Protein AF-A0A0F3IKZ8-F1 (afdb_monomer_lite)

Sequence (82 aa):
MVIIDFSNTKKEAFLRGFEKGLAAPVMLFGHFQAPNVNTIPQVTVQSIEIGEAIENDWKAIGTDLRNVIEHHGKDYTSKTPS

Secondary structure (DSSP, 8-state):
-----TTS-HHHHHHHHHHHH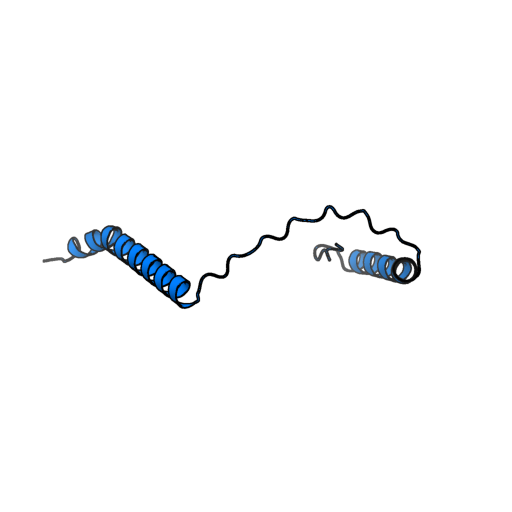HHHHHHHHS---------PPP-------HHHHHHHHHHHHHHHHHHHHHHHHHHHHTT---

Foldseek 3Di:
DDDDDPVDDPVVSVVVVVVCVVCVCCVVVPPDDDPPPDPDPDPPPPPDPPVNVVVVVVVVVVVVVVVCCVVCVVVVVVPDDD

Radius of gyration: 28.58 Å; chains: 1; bounding box: 53×43×69 Å

pLDDT: mean 74.42, std 13.09, range [36.25, 93.94]

Organism: NCBI:txid1632867

Structure (mmCIF, N/CA/C/O backbone):
data_AF-A0A0F3IKZ8-F1
#
_entry.id   AF-A0A0F3IKZ8-F1
#
loop_
_atom_site.group_PDB
_atom_site.id
_atom_site.type_symbol
_atom_site.label_atom_id
_atom_site.label_alt_id
_atom_site.label_comp_id
_atom_site.label_asym_id
_atom_site.label_entity_id
_atom_site.label_seq_id
_atom_site.pdbx_PDB_ins_code
_atom_site.Cartn_x
_atom_site.Cartn_y
_atom_site.Cartn_z
_atom_site.occupancy
_atom_site.B_iso_or_equiv
_atom_site.auth_seq_id
_atom_site.auth_comp_id
_atom_site.auth_asym_id
_atom_site.auth_atom_id
_atom_site.pdbx_PDB_model_num
ATOM 1 N N . MET A 1 1 ? 5.410 -4.054 -12.056 1.00 36.25 1 MET A N 1
ATOM 2 C CA . MET A 1 1 ? 5.725 -4.333 -10.638 1.00 36.25 1 MET A CA 1
ATOM 3 C C . MET A 1 1 ? 6.230 -5.763 -10.544 1.00 36.25 1 MET A C 1
ATOM 5 O O . MET A 1 1 ? 5.493 -6.674 -10.894 1.00 36.25 1 MET A O 1
ATOM 9 N N . VAL A 1 2 ? 7.503 -5.961 -10.194 1.00 51.03 2 VAL A N 1
ATOM 10 C CA . VAL A 1 2 ? 8.106 -7.302 -10.132 1.00 51.03 2 VAL A CA 1
ATOM 11 C C . VAL A 1 2 ? 7.815 -7.884 -8.754 1.00 51.03 2 VAL A C 1
ATOM 13 O O . VAL A 1 2 ? 8.474 -7.541 -7.779 1.00 51.03 2 VAL A O 1
ATOM 16 N N . ILE A 1 3 ? 6.790 -8.727 -8.672 1.00 56.00 3 ILE A N 1
ATOM 17 C CA . ILE A 1 3 ? 6.429 -9.439 -7.446 1.00 56.00 3 ILE A CA 1
ATOM 18 C C . ILE A 1 3 ? 7.442 -10.574 -7.255 1.00 56.00 3 ILE A C 1
ATOM 20 O O . ILE A 1 3 ? 7.656 -11.395 -8.151 1.00 56.00 3 ILE A O 1
ATOM 24 N N . ILE A 1 4 ? 8.125 -10.584 -6.110 1.00 58.94 4 ILE A N 1
ATOM 25 C CA . ILE A 1 4 ? 8.972 -11.705 -5.698 1.00 58.94 4 ILE A CA 1
ATOM 26 C C . ILE A 1 4 ? 8.033 -12.797 -5.188 1.00 58.94 4 ILE A C 1
ATOM 28 O O . ILE A 1 4 ? 7.345 -12.618 -4.190 1.00 58.94 4 ILE A O 1
ATOM 32 N N . ASP A 1 5 ? 7.985 -13.907 -5.915 1.00 58.69 5 ASP A N 1
ATOM 33 C CA . ASP A 1 5 ? 7.172 -15.069 -5.581 1.00 58.69 5 ASP A CA 1
ATOM 34 C C . ASP A 1 5 ? 8.011 -16.084 -4.788 1.00 58.69 5 ASP A C 1
ATOM 36 O O . ASP A 1 5 ? 8.951 -16.690 -5.317 1.00 58.69 5 ASP A O 1
ATOM 40 N N . PHE A 1 6 ? 7.671 -16.233 -3.506 1.00 63.12 6 PHE A N 1
ATOM 41 C CA . PHE A 1 6 ? 8.363 -17.075 -2.525 1.00 63.12 6 PHE A CA 1
ATOM 42 C C . PHE A 1 6 ? 7.945 -18.551 -2.575 1.00 63.12 6 PHE A C 1
ATOM 44 O O . PHE A 1 6 ? 8.474 -19.354 -1.812 1.00 63.12 6 PHE A O 1
ATOM 51 N N . SER A 1 7 ? 7.024 -18.921 -3.468 1.00 69.69 7 SER A N 1
ATOM 52 C CA . SER A 1 7 ? 6.630 -20.321 -3.674 1.00 69.69 7 SER A CA 1
ATOM 53 C C . SER A 1 7 ? 7.619 -21.112 -4.544 1.00 69.69 7 SER A C 1
ATOM 55 O O . SER A 1 7 ? 7.529 -22.334 -4.630 1.00 69.69 7 SER A O 1
ATOM 57 N N . ASN A 1 8 ? 8.595 -20.433 -5.158 1.00 65.44 8 ASN A N 1
ATOM 58 C CA . ASN A 1 8 ? 9.562 -21.049 -6.064 1.00 65.44 8 ASN A CA 1
ATOM 59 C C . ASN A 1 8 ? 10.588 -21.922 -5.330 1.00 65.44 8 ASN A C 1
ATOM 61 O O . ASN A 1 8 ? 11.132 -21.557 -4.284 1.00 65.44 8 ASN A O 1
ATOM 65 N N . THR A 1 9 ? 10.935 -23.054 -5.941 1.00 77.38 9 THR A N 1
ATOM 66 C CA . THR A 1 9 ? 12.033 -23.899 -5.458 1.00 77.38 9 THR A CA 1
ATOM 67 C C . THR A 1 9 ? 13.375 -23.158 -5.549 1.00 77.38 9 THR A C 1
ATOM 69 O O . THR A 1 9 ? 13.548 -22.250 -6.364 1.00 77.38 9 THR A O 1
ATOM 72 N N . LYS A 1 10 ? 14.383 -23.559 -4.755 1.00 79.88 10 LYS A N 1
ATOM 73 C CA . LYS A 1 10 ? 15.718 -22.911 -4.754 1.00 79.88 10 LYS A CA 1
ATOM 74 C C . LYS A 1 10 ? 16.333 -22.793 -6.160 1.00 79.88 10 LYS A C 1
ATOM 76 O O . LYS A 1 10 ? 16.984 -21.798 -6.465 1.00 79.88 10 LYS A O 1
ATOM 81 N N . LYS A 1 11 ? 16.102 -23.792 -7.020 1.00 78.88 11 LYS A N 1
ATOM 82 C CA . LYS A 1 11 ? 16.572 -23.817 -8.413 1.00 78.88 11 LYS A CA 1
ATOM 83 C C . LYS A 1 11 ? 15.857 -22.775 -9.276 1.00 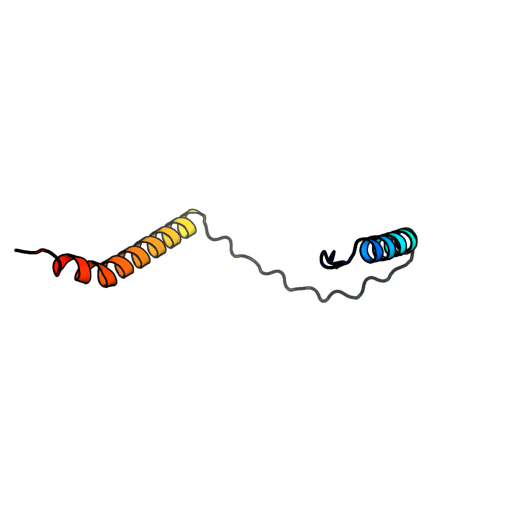78.88 11 LYS A C 1
ATOM 85 O O . LYS A 1 11 ? 16.505 -22.062 -10.034 1.00 78.88 11 LYS A O 1
ATOM 90 N N . GLU A 1 12 ? 14.541 -22.666 -9.151 1.00 78.81 12 GLU A N 1
ATOM 91 C CA . GLU A 1 12 ? 13.747 -21.683 -9.897 1.00 78.81 12 GLU A CA 1
ATOM 92 C C . GLU A 1 12 ? 14.028 -20.257 -9.430 1.00 78.81 12 GLU A C 1
ATOM 94 O O . GLU A 1 12 ? 14.145 -19.356 -10.257 1.00 78.81 12 GLU A O 1
ATOM 99 N N . ALA A 1 13 ? 14.210 -20.051 -8.124 1.00 79.12 13 ALA A N 1
ATOM 100 C CA . ALA A 1 13 ? 14.620 -18.763 -7.575 1.00 79.12 13 ALA A CA 1
ATOM 101 C C . ALA A 1 13 ? 15.984 -18.321 -8.132 1.00 79.12 13 ALA A C 1
ATOM 103 O O . ALA A 1 13 ? 16.142 -17.159 -8.509 1.00 79.12 13 ALA A O 1
ATOM 104 N N . PHE A 1 14 ? 16.942 -19.251 -8.250 1.00 85.62 14 PHE A N 1
ATOM 105 C CA . PHE A 1 14 ? 18.241 -18.986 -8.868 1.00 85.62 14 PHE A CA 1
ATOM 106 C C . PHE A 1 14 ? 18.112 -18.633 -10.353 1.00 85.62 14 PHE A C 1
ATOM 108 O O . PHE A 1 14 ? 18.630 -17.601 -10.766 1.00 85.62 14 PHE A O 1
ATOM 115 N N . LEU A 1 15 ? 17.391 -19.438 -11.142 1.00 85.00 15 LEU A N 1
ATOM 116 C CA . LEU A 1 15 ? 17.210 -19.187 -12.577 1.00 85.00 15 LEU A CA 1
ATOM 117 C C . LEU A 1 15 ? 16.536 -17.834 -12.829 1.00 85.00 15 LEU A C 1
ATOM 119 O O . LEU A 1 15 ? 17.060 -17.016 -13.580 1.00 85.00 15 LEU A O 1
ATOM 123 N N . ARG A 1 16 ? 15.446 -17.540 -12.112 1.00 80.94 16 ARG A N 1
ATOM 124 C CA . ARG A 1 16 ? 14.746 -16.252 -12.220 1.00 80.94 16 ARG A CA 1
ATOM 125 C C . ARG A 1 16 ? 15.613 -15.084 -11.750 1.00 80.94 16 ARG A C 1
ATOM 127 O O . ARG A 1 16 ? 15.521 -13.995 -12.306 1.00 80.94 16 ARG A O 1
ATOM 134 N N . GLY A 1 17 ? 16.426 -15.272 -10.711 1.00 82.81 17 GLY A N 1
ATOM 135 C CA . GLY A 1 17 ? 17.372 -14.260 -10.236 1.00 82.81 17 GLY A CA 1
ATOM 136 C C . GLY A 1 17 ? 18.479 -13.980 -11.253 1.00 82.81 17 GLY A C 1
ATOM 137 O O . GLY A 1 17 ? 18.796 -12.823 -11.515 1.00 82.81 17 GLY A O 1
ATOM 138 N N . PHE A 1 18 ? 19.012 -15.032 -11.871 1.00 87.00 18 PHE A N 1
ATOM 139 C CA . PHE A 1 18 ? 20.039 -14.950 -12.901 1.00 87.00 18 PHE A CA 1
ATOM 140 C C . PHE A 1 18 ? 19.527 -14.249 -14.165 1.00 87.00 18 PHE A C 1
ATOM 142 O O . PHE A 1 18 ? 20.151 -13.300 -14.635 1.00 87.00 18 PHE A O 1
ATOM 149 N N . GLU A 1 19 ? 18.348 -14.631 -14.659 1.00 84.31 19 GLU A N 1
ATOM 150 C CA . GLU A 1 19 ? 17.685 -13.975 -15.795 1.00 84.31 19 GLU A CA 1
ATOM 151 C C . GLU A 1 19 ? 17.439 -12.484 -15.532 1.00 84.31 19 GLU A C 1
ATOM 153 O O . GLU A 1 19 ? 17.726 -11.641 -16.382 1.00 84.31 19 GLU A O 1
ATOM 158 N N . LYS A 1 20 ? 16.977 -12.134 -14.325 1.00 82.88 20 LYS A N 1
ATOM 159 C CA . LYS A 1 20 ? 16.812 -10.733 -13.909 1.00 82.88 20 LYS A CA 1
ATOM 160 C C . LYS A 1 20 ? 18.144 -9.985 -13.871 1.00 82.88 20 LYS A C 1
ATOM 162 O O . LYS A 1 20 ? 18.194 -8.834 -14.291 1.00 82.88 20 LYS A O 1
ATOM 167 N N . GLY A 1 21 ? 19.211 -10.631 -13.400 1.00 83.69 21 GLY A N 1
ATOM 168 C CA . GLY A 1 21 ? 20.560 -10.066 -13.390 1.00 83.69 21 GLY A CA 1
ATOM 169 C C . GLY A 1 21 ? 21.070 -9.747 -14.797 1.00 83.69 21 GLY A C 1
ATOM 170 O O . GLY A 1 21 ? 21.612 -8.668 -15.017 1.00 83.69 21 GLY A O 1
ATOM 171 N N . LEU A 1 22 ? 20.825 -10.636 -15.764 1.00 87.06 22 LEU A N 1
ATOM 172 C CA . LEU A 1 22 ? 21.182 -10.411 -17.169 1.00 87.06 22 LEU A CA 1
ATOM 173 C C . LEU A 1 22 ? 20.327 -9.324 -17.836 1.00 87.06 22 LEU A C 1
ATOM 175 O O . LEU A 1 22 ? 20.829 -8.573 -18.669 1.00 87.06 22 LEU A O 1
ATOM 179 N N . ALA A 1 23 ? 19.049 -9.214 -17.467 1.00 79.62 23 ALA A N 1
ATOM 180 C CA . ALA A 1 23 ? 18.140 -8.211 -18.018 1.00 79.62 23 ALA A CA 1
ATOM 181 C C . ALA A 1 23 ? 18.312 -6.808 -17.398 1.00 79.62 23 ALA A C 1
ATOM 183 O O . ALA A 1 23 ? 17.877 -5.820 -17.992 1.00 79.62 23 ALA A O 1
ATOM 184 N N . ALA A 1 24 ? 18.940 -6.691 -16.222 1.00 79.19 24 ALA A N 1
ATOM 185 C CA . ALA A 1 24 ? 19.056 -5.429 -15.489 1.00 79.19 24 ALA A CA 1
ATOM 186 C C . ALA A 1 24 ? 19.809 -4.316 -16.252 1.00 79.19 24 ALA A C 1
ATOM 188 O O . ALA A 1 24 ? 19.295 -3.197 -16.288 1.00 79.19 24 ALA A O 1
ATOM 189 N N . PRO A 1 25 ? 20.955 -4.566 -16.919 1.00 76.50 25 PRO A N 1
ATOM 190 C CA . PRO A 1 25 ? 21.633 -3.535 -17.708 1.00 76.50 25 PRO A CA 1
ATOM 191 C C . PRO A 1 25 ? 20.781 -3.049 -18.880 1.00 76.50 25 PRO A C 1
ATOM 193 O O . PRO A 1 25 ? 20.760 -1.858 -19.173 1.00 76.50 25 PRO A O 1
ATOM 196 N N . VAL A 1 26 ? 20.034 -3.955 -19.516 1.00 79.56 26 VAL A N 1
ATOM 197 C CA . VAL A 1 26 ? 19.108 -3.588 -20.589 1.00 79.56 26 VAL A CA 1
ATOM 198 C C . VAL A 1 26 ? 18.035 -2.664 -20.023 1.00 79.56 26 VAL A C 1
ATOM 200 O O . VAL A 1 26 ? 17.858 -1.583 -20.557 1.00 79.56 26 VAL A O 1
ATOM 203 N N . MET A 1 27 ? 17.404 -2.999 -18.896 1.00 71.88 27 MET A N 1
ATOM 204 C CA . MET A 1 27 ? 16.390 -2.144 -18.256 1.00 71.88 27 MET A CA 1
ATOM 205 C C . MET A 1 27 ? 16.916 -0.766 -17.813 1.00 71.88 27 MET A C 1
ATOM 207 O O . MET A 1 27 ? 16.159 0.199 -17.837 1.00 71.88 27 MET A O 1
ATOM 211 N N . LEU A 1 28 ? 18.185 -0.664 -17.400 1.00 71.88 28 LEU A N 1
ATOM 212 C CA . LEU A 1 28 ? 18.791 0.591 -16.931 1.00 71.88 28 LEU A CA 1
ATOM 213 C C . LEU A 1 28 ? 19.290 1.495 -18.065 1.00 71.88 28 LEU A C 1
ATOM 215 O O . LEU A 1 28 ? 19.213 2.715 -17.946 1.00 71.88 28 LEU A O 1
ATOM 219 N N . PHE A 1 29 ? 19.827 0.910 -19.137 1.00 78.81 29 PHE A N 1
ATOM 220 C CA . PHE A 1 29 ? 20.506 1.650 -20.209 1.00 78.81 29 PHE A CA 1
ATOM 221 C C . PHE A 1 29 ? 19.789 1.575 -21.561 1.00 78.81 29 PHE A C 1
ATOM 223 O O . PHE A 1 29 ? 20.158 2.267 -22.510 1.00 78.81 29 PHE A O 1
ATOM 230 N N . GLY A 1 30 ? 18.762 0.738 -21.673 1.00 70.25 30 GLY A N 1
ATOM 231 C CA . GLY A 1 30 ? 17.902 0.655 -22.841 1.00 70.25 30 GLY A CA 1
ATOM 232 C C . GLY A 1 30 ? 16.938 1.835 -22.912 1.00 70.25 30 GLY A C 1
ATOM 233 O O . GLY A 1 30 ? 16.456 2.340 -21.899 1.00 70.25 30 GLY A O 1
ATOM 234 N N . HIS A 1 31 ? 16.620 2.268 -24.130 1.00 68.19 31 HIS A N 1
ATOM 235 C CA . HIS A 1 31 ? 15.554 3.239 -24.361 1.00 68.19 31 HIS A CA 1
ATOM 236 C C . HIS A 1 31 ? 14.197 2.541 -24.231 1.00 68.19 31 HIS A C 1
ATOM 238 O O . HIS A 1 31 ? 13.642 2.039 -25.206 1.00 68.19 31 HIS A O 1
ATOM 244 N N . PHE A 1 32 ? 13.670 2.498 -23.010 1.00 66.75 32 PHE A N 1
ATOM 245 C CA . PHE A 1 32 ? 12.319 2.021 -22.745 1.00 66.75 32 PHE A CA 1
ATOM 246 C C . PHE A 1 32 ? 11.356 3.201 -22.721 1.00 66.75 32 PHE A C 1
ATOM 248 O O . PHE A 1 32 ? 11.444 4.079 -21.865 1.00 66.75 32 PHE A O 1
ATOM 255 N N . GLN A 1 33 ? 10.399 3.207 -23.647 1.00 64.81 33 GLN A N 1
ATOM 256 C CA . GLN A 1 33 ? 9.202 4.017 -23.470 1.00 64.81 33 GLN A CA 1
ATOM 257 C C . GLN A 1 33 ? 8.383 3.355 -22.366 1.00 64.81 33 GLN A C 1
ATOM 259 O O . GLN A 1 33 ? 7.861 2.253 -22.545 1.00 64.81 33 GLN A O 1
ATOM 264 N N . ALA A 1 34 ? 8.322 4.000 -21.200 1.00 66.56 34 ALA A N 1
ATOM 265 C CA . ALA A 1 34 ? 7.410 3.569 -20.157 1.00 66.56 34 ALA A CA 1
ATOM 266 C C . ALA A 1 34 ? 5.987 3.540 -20.747 1.00 66.56 34 ALA A C 1
ATOM 268 O O . ALA A 1 34 ? 5.611 4.482 -21.455 1.00 66.56 34 ALA A O 1
ATOM 269 N N . PRO A 1 35 ? 5.202 2.475 -20.504 1.00 69.62 35 PRO A N 1
ATOM 270 C CA . PRO A 1 35 ? 3.816 2.446 -20.943 1.00 69.62 35 PRO A CA 1
ATOM 271 C C . PRO A 1 35 ? 3.103 3.674 -20.383 1.00 69.62 35 PRO A C 1
ATOM 273 O O . PRO A 1 35 ? 3.351 4.064 -19.242 1.00 69.62 35 PRO A O 1
ATOM 276 N N . ASN A 1 36 ? 2.248 4.292 -21.198 1.00 68.25 36 ASN A N 1
ATOM 277 C CA . ASN A 1 36 ? 1.497 5.478 -20.810 1.00 68.25 36 ASN A CA 1
ATOM 278 C C . ASN A 1 36 ? 0.605 5.114 -19.613 1.00 68.25 36 ASN A C 1
ATOM 280 O O . ASN A 1 36 ? -0.404 4.422 -1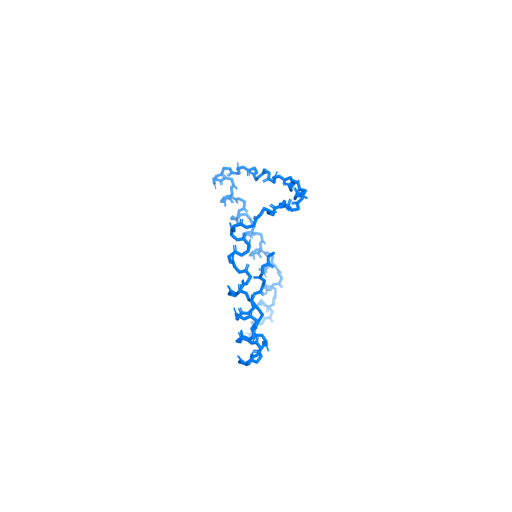9.757 1.00 68.25 36 ASN A O 1
ATOM 284 N N . VAL A 1 37 ? 1.057 5.470 -18.409 1.00 70.94 37 VAL A N 1
ATOM 285 C CA . VAL A 1 37 ? 0.346 5.152 -17.177 1.00 70.94 37 VAL A CA 1
ATOM 286 C C . VAL A 1 37 ? -0.821 6.121 -17.112 1.00 70.94 37 VAL A C 1
ATOM 288 O O . VAL A 1 37 ? -0.611 7.323 -16.960 1.00 70.94 37 VAL A O 1
ATOM 291 N N . ASN A 1 38 ? -2.044 5.600 -17.242 1.00 71.94 38 ASN A N 1
ATOM 292 C CA . ASN A 1 38 ? -3.250 6.385 -17.003 1.00 71.94 38 ASN A CA 1
ATOM 293 C C . ASN A 1 38 ? -3.090 7.110 -15.667 1.00 71.94 38 ASN A C 1
ATOM 295 O O . ASN A 1 38 ? -2.860 6.475 -14.635 1.00 71.94 38 ASN A O 1
ATOM 299 N N . THR A 1 39 ? -3.158 8.438 -15.703 1.00 68.94 39 THR A N 1
ATOM 300 C CA . THR A 1 39 ? -3.020 9.273 -14.516 1.00 68.94 39 THR A CA 1
ATOM 301 C C . THR A 1 39 ? -4.135 8.892 -13.552 1.00 68.94 39 THR A C 1
ATOM 303 O O . THR A 1 39 ? -5.309 9.147 -13.817 1.00 68.94 39 THR A O 1
ATOM 306 N N . ILE A 1 40 ? -3.784 8.212 -12.461 1.00 73.25 40 ILE A N 1
ATOM 307 C CA . ILE A 1 40 ? -4.748 7.882 -11.415 1.00 73.25 40 ILE A CA 1
ATOM 308 C C . ILE A 1 40 ? -5.150 9.219 -10.783 1.00 73.25 40 ILE A C 1
ATOM 310 O O . I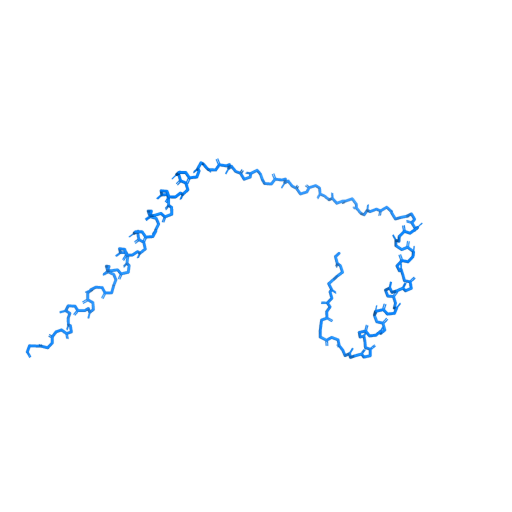LE A 1 40 ? -4.254 9.962 -10.366 1.00 73.25 40 ILE A O 1
ATOM 314 N N . PRO A 1 41 ? -6.449 9.565 -10.732 1.00 72.38 41 PRO A N 1
ATOM 315 C CA . PRO A 1 41 ? -6.882 10.793 -10.088 1.00 72.38 41 PRO A CA 1
ATOM 316 C C . PRO A 1 41 ? -6.404 10.769 -8.639 1.00 72.38 41 PRO A C 1
ATOM 318 O O . PRO A 1 41 ? -6.681 9.826 -7.894 1.00 72.38 41 PRO A O 1
ATOM 321 N N . GLN A 1 42 ? -5.636 11.787 -8.257 1.00 68.44 42 GLN A N 1
ATOM 322 C CA . GLN A 1 42 ? -5.216 11.936 -6.875 1.00 68.44 42 GLN A CA 1
ATOM 323 C C . GLN A 1 42 ? -6.465 12.164 -6.029 1.00 68.44 42 GLN A C 1
ATOM 325 O O . GLN A 1 42 ? -7.222 13.106 -6.257 1.00 68.44 42 GLN A O 1
ATOM 330 N N . VAL A 1 43 ? -6.696 11.272 -5.070 1.00 75.56 43 VAL A N 1
ATOM 331 C CA . VAL A 1 43 ? -7.743 11.466 -4.074 1.00 75.56 43 VAL A CA 1
ATOM 332 C C . VAL A 1 43 ? -7.252 12.556 -3.135 1.00 75.56 43 VAL A C 1
ATOM 334 O O . VAL A 1 43 ? -6.319 12.343 -2.360 1.00 75.56 43 VAL A O 1
ATOM 337 N N . THR A 1 44 ? -7.860 13.735 -3.219 1.00 64.94 44 THR A N 1
ATOM 338 C CA . THR A 1 44 ? -7.657 14.789 -2.229 1.00 64.94 44 THR A CA 1
ATOM 339 C C . THR A 1 44 ? -8.286 14.316 -0.926 1.00 64.94 44 THR A C 1
ATOM 341 O O . THR A 1 44 ? -9.507 14.344 -0.768 1.00 64.94 44 THR A O 1
ATOM 344 N N . VAL A 1 45 ? -7.461 13.837 0.001 1.00 66.94 45 VAL A N 1
ATOM 345 C CA . VAL A 1 45 ? -7.904 13.602 1.375 1.00 66.94 45 VAL A CA 1
ATOM 346 C C . VAL A 1 45 ? -8.180 14.979 1.964 1.00 66.94 45 VAL A C 1
ATOM 348 O O . VAL A 1 45 ? -7.259 15.777 2.128 1.00 66.94 45 VAL A O 1
ATOM 351 N N . GLN A 1 46 ? -9.454 15.293 2.203 1.00 67.75 46 GLN A N 1
ATOM 352 C CA . GLN A 1 46 ? -9.817 16.510 2.921 1.00 67.75 46 GLN A CA 1
ATOM 353 C C . GLN A 1 46 ? -9.152 16.436 4.296 1.00 67.75 46 GLN A C 1
ATOM 355 O O . GLN A 1 46 ? -9.331 15.451 5.015 1.00 67.75 46 GLN A O 1
ATOM 360 N N . SER A 1 47 ? -8.330 17.430 4.634 1.00 66.25 47 SER A N 1
ATOM 361 C CA . SER A 1 47 ? -7.734 17.506 5.962 1.00 66.25 47 SER A CA 1
ATOM 362 C C . SER A 1 47 ? -8.847 17.829 6.950 1.00 66.25 47 SER A C 1
ATOM 364 O O . SER A 1 47 ? -9.263 18.980 7.063 1.00 66.25 47 SER A O 1
ATOM 366 N N . ILE A 1 48 ? -9.357 16.808 7.626 1.00 69.44 48 ILE A N 1
ATOM 367 C CA . ILE A 1 48 ? -10.198 16.998 8.803 1.00 69.44 48 ILE A CA 1
ATOM 368 C C . ILE A 1 48 ? -9.288 17.605 9.875 1.00 69.44 48 ILE A C 1
ATOM 370 O O . ILE A 1 48 ? -8.164 17.130 10.074 1.00 69.44 48 ILE A O 1
ATOM 374 N N . GLU A 1 49 ? -9.723 18.683 10.525 1.00 79.94 49 GLU A N 1
ATOM 375 C CA . GLU A 1 49 ? -8.961 19.243 11.637 1.00 79.94 49 GLU A CA 1
ATOM 376 C C . GLU A 1 49 ? -8.844 18.190 12.746 1.00 79.94 49 GLU A C 1
ATOM 378 O O . GLU A 1 49 ? -9.804 17.492 13.064 1.00 79.94 49 GLU A O 1
ATOM 383 N N . ILE A 1 50 ? -7.658 18.062 13.349 1.00 77.44 50 ILE A N 1
ATOM 384 C CA . ILE A 1 50 ? -7.354 17.003 14.329 1.00 77.44 50 ILE A CA 1
ATOM 385 C C . ILE A 1 50 ? -8.401 16.953 15.458 1.00 77.44 50 ILE A C 1
ATOM 387 O O . ILE A 1 50 ? -8.747 15.871 15.925 1.00 77.44 50 ILE A O 1
ATOM 391 N N . GLY A 1 51 ? -8.937 18.109 15.867 1.00 79.81 51 GLY A N 1
ATOM 392 C CA . GLY A 1 51 ? -9.993 18.190 16.878 1.00 79.81 51 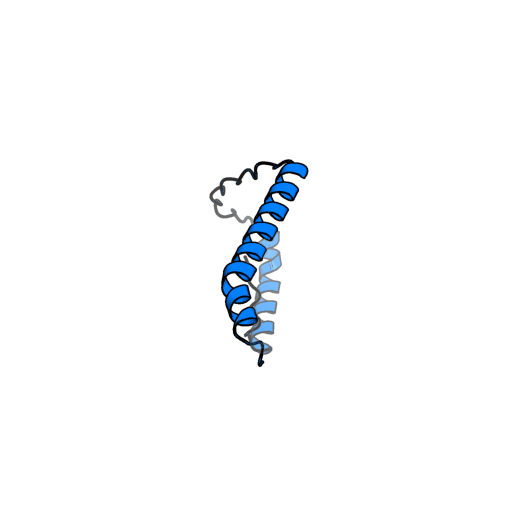GLY A CA 1
ATOM 393 C C . GLY A 1 51 ? -11.295 17.500 16.460 1.00 79.81 51 GLY A C 1
ATOM 394 O O . GLY A 1 51 ? -11.849 16.734 17.243 1.00 79.81 51 GLY A O 1
ATOM 395 N N . GLU A 1 52 ? -11.741 17.708 15.220 1.00 83.94 52 GLU A N 1
ATOM 396 C CA . GLU A 1 52 ? -12.958 17.093 14.676 1.00 83.94 52 GLU A CA 1
ATOM 397 C C . GLU A 1 52 ? -12.781 15.578 14.484 1.00 83.94 52 GLU A C 1
ATOM 399 O O . GLU A 1 52 ? -13.692 14.798 14.765 1.00 83.94 52 GLU A O 1
ATOM 404 N N . ALA A 1 53 ? -11.589 15.137 14.070 1.00 81.56 53 ALA A N 1
ATOM 405 C CA . ALA A 1 53 ? -11.272 13.713 13.970 1.00 81.56 53 ALA A CA 1
ATOM 406 C C . ALA A 1 53 ? -11.358 13.017 15.341 1.00 81.56 53 ALA A C 1
ATOM 408 O O . ALA A 1 53 ? -12.021 11.991 15.474 1.00 81.56 53 ALA A O 1
ATOM 409 N N . ILE A 1 54 ? -10.761 13.618 16.376 1.00 86.06 54 ILE A N 1
ATOM 410 C CA . ILE A 1 54 ? -10.786 13.082 17.744 1.00 86.06 54 ILE A CA 1
ATOM 411 C C . ILE A 1 54 ? -12.218 13.035 18.296 1.00 86.06 54 ILE A C 1
ATOM 413 O O . ILE A 1 54 ? -12.602 12.044 18.918 1.00 86.06 54 ILE A O 1
ATOM 417 N N . GLU A 1 55 ? -13.019 14.081 18.082 1.00 90.50 55 GLU A N 1
ATOM 418 C CA . GLU A 1 55 ? -14.420 14.106 18.519 1.00 90.50 55 GLU A CA 1
ATOM 419 C C . GLU A 1 55 ? -15.233 12.972 17.878 1.00 90.50 55 GLU A C 1
ATOM 421 O O . GLU A 1 55 ? -15.953 12.243 18.571 1.00 90.50 55 GLU A O 1
ATOM 426 N N . ASN A 1 56 ? -15.084 12.790 16.564 1.00 89.94 56 ASN A N 1
ATOM 427 C CA . ASN A 1 56 ? -15.772 11.741 15.821 1.00 89.94 56 ASN A CA 1
ATOM 428 C C . ASN A 1 56 ? -15.364 10.337 16.289 1.00 89.94 56 ASN A C 1
ATOM 430 O O . ASN A 1 56 ? -16.238 9.487 16.484 1.00 89.94 56 ASN A O 1
ATOM 434 N N . ASP A 1 57 ? -14.073 10.115 16.544 1.00 90.81 57 ASP A N 1
ATOM 435 C CA . ASP A 1 57 ? -13.563 8.841 17.057 1.00 90.81 57 ASP A CA 1
ATOM 436 C C . ASP A 1 57 ? -14.159 8.514 18.434 1.00 90.81 57 ASP A C 1
ATOM 438 O O . ASP A 1 57 ? -14.678 7.415 18.650 1.00 90.81 57 ASP A O 1
ATOM 442 N N . TRP A 1 58 ? -14.179 9.475 19.364 1.00 93.69 58 TRP A N 1
ATOM 443 C CA . TRP A 1 58 ? -14.776 9.265 20.688 1.00 93.69 58 TRP A CA 1
ATOM 444 C C . TRP A 1 58 ? -16.277 8.989 20.624 1.00 93.69 58 TRP A C 1
ATOM 446 O O . TRP A 1 58 ? -16.790 8.152 21.374 1.00 93.69 58 TRP A O 1
ATOM 456 N N . LYS A 1 59 ? -16.991 9.653 19.712 1.00 93.31 59 LYS A N 1
ATOM 457 C CA . LYS A 1 59 ? -18.421 9.423 19.492 1.00 93.31 59 LYS A CA 1
ATOM 458 C C . LYS A 1 59 ? -18.696 8.021 18.945 1.00 93.31 59 LYS A C 1
ATOM 460 O O . LYS A 1 59 ? -19.657 7.380 19.382 1.00 93.31 59 LYS A O 1
ATOM 465 N N . ALA A 1 60 ? -17.858 7.535 18.029 1.00 93.69 60 ALA A N 1
ATOM 466 C CA . ALA A 1 60 ? -17.946 6.176 17.502 1.00 93.69 60 ALA A CA 1
ATOM 467 C C . ALA A 1 60 ? -17.710 5.141 18.612 1.00 93.69 60 ALA A C 1
ATOM 469 O O . ALA A 1 60 ? -18.569 4.291 18.846 1.00 93.69 60 ALA A O 1
ATOM 470 N N . ILE A 1 61 ? -16.626 5.294 19.382 1.00 91.75 61 ILE A N 1
ATOM 471 C CA . ILE A 1 61 ? -16.297 4.416 20.517 1.00 91.75 61 ILE A CA 1
ATOM 472 C C . ILE A 1 61 ? -17.444 4.369 21.536 1.00 91.75 61 ILE A C 1
ATOM 474 O O . ILE A 1 61 ? -17.853 3.293 21.971 1.00 91.75 61 ILE A O 1
ATOM 478 N N . GLY A 1 62 ? -17.994 5.527 21.915 1.00 91.81 62 GLY A N 1
ATOM 479 C CA . GLY A 1 62 ? -19.106 5.596 22.866 1.00 91.81 62 GLY A CA 1
ATOM 480 C C . GLY A 1 62 ? -20.382 4.928 22.346 1.00 91.81 62 GLY A C 1
ATOM 481 O O . GLY A 1 62 ? -21.099 4.275 23.106 1.00 91.81 62 GLY A O 1
ATOM 482 N N . THR A 1 63 ? -20.650 5.052 21.045 1.00 93.94 63 THR A N 1
ATOM 483 C CA . THR A 1 63 ? -21.796 4.403 20.396 1.00 93.94 63 THR A CA 1
ATOM 484 C C . THR A 1 63 ? -21.644 2.886 20.403 1.00 93.94 63 THR A C 1
ATOM 486 O O . THR A 1 63 ? -22.578 2.190 20.799 1.00 93.94 63 THR A O 1
ATOM 489 N N . ASP A 1 64 ? -20.466 2.379 20.046 1.00 91.69 64 ASP A N 1
ATOM 490 C CA . ASP A 1 64 ? -20.174 0.945 20.052 1.00 91.69 64 ASP A CA 1
ATOM 491 C C . ASP A 1 64 ? -20.261 0.360 21.461 1.00 91.69 64 ASP A C 1
ATOM 493 O O . ASP A 1 64 ? -20.909 -0.667 21.670 1.00 91.69 64 ASP A O 1
ATOM 497 N N . LEU A 1 65 ? -19.697 1.051 22.454 1.00 90.69 65 LEU A N 1
ATOM 498 C CA . LEU A 1 65 ? -19.779 0.626 23.848 1.00 90.69 65 LEU A CA 1
ATOM 499 C C . LEU A 1 65 ? -21.231 0.555 24.332 1.00 90.69 65 LEU A C 1
ATOM 501 O O . LEU A 1 65 ? -21.630 -0.429 24.957 1.00 90.69 65 LEU A O 1
ATOM 505 N N . ARG A 1 66 ? -22.041 1.573 24.020 1.00 90.56 66 ARG A N 1
ATOM 506 C CA . ARG A 1 66 ? -23.467 1.576 24.362 1.00 90.56 66 ARG A CA 1
ATOM 507 C C . ARG A 1 66 ? -24.196 0.409 23.703 1.00 90.56 66 ARG A C 1
ATOM 509 O O . ARG A 1 66 ? -24.955 -0.275 24.383 1.00 90.56 66 ARG A O 1
ATOM 516 N N . ASN A 1 67 ? -23.930 0.147 22.425 1.00 90.12 67 ASN A N 1
ATOM 517 C CA . ASN A 1 67 ? -24.536 -0.971 21.709 1.00 90.12 67 ASN A CA 1
ATOM 518 C C . ASN A 1 67 ? -24.190 -2.304 22.387 1.00 90.12 67 ASN A C 1
ATOM 520 O O . ASN A 1 67 ? -25.085 -3.111 22.630 1.00 90.12 67 ASN A O 1
ATOM 524 N N . VAL A 1 68 ? -22.925 -2.521 22.756 1.00 88.75 68 VAL A N 1
ATOM 525 C CA . VAL A 1 68 ? -22.487 -3.727 23.479 1.00 88.75 68 VAL A CA 1
ATOM 526 C C . VAL A 1 68 ? -23.208 -3.865 24.822 1.00 88.75 68 VAL A C 1
ATOM 528 O O . VAL A 1 68 ? -23.694 -4.950 25.142 1.00 88.75 68 VAL A O 1
ATOM 531 N N . ILE A 1 69 ? -23.334 -2.782 25.595 1.00 86.38 69 ILE A N 1
ATOM 532 C CA . ILE A 1 69 ? -24.050 -2.785 26.881 1.00 86.38 69 ILE A CA 1
ATOM 533 C C . ILE A 1 69 ? -25.539 -3.089 26.686 1.00 86.38 69 ILE A C 1
ATOM 535 O O . ILE A 1 69 ? -26.105 -3.876 27.437 1.00 86.38 69 ILE A O 1
ATOM 539 N N . GLU A 1 70 ? -26.194 -2.502 25.687 1.00 85.94 70 GLU A N 1
ATOM 540 C CA . GLU A 1 70 ? -27.616 -2.747 25.423 1.00 85.94 70 GLU A CA 1
ATOM 541 C C . GLU A 1 70 ? -27.883 -4.197 24.981 1.00 85.94 70 GLU A C 1
ATOM 543 O O . GLU A 1 70 ? -28.907 -4.775 25.362 1.00 85.94 70 GLU A O 1
ATOM 548 N N . HIS A 1 71 ? -26.957 -4.794 24.223 1.00 80.75 71 HIS A N 1
ATOM 549 C CA . HIS A 1 71 ? -27.078 -6.167 23.731 1.00 80.75 71 HIS A CA 1
ATOM 550 C C . HIS A 1 71 ? -26.710 -7.216 24.789 1.00 80.75 71 HIS A C 1
ATOM 552 O O . HIS A 1 71 ? -27.424 -8.204 24.919 1.00 80.75 71 HIS A O 1
ATOM 558 N N . HIS A 1 72 ? -25.648 -7.004 25.574 1.00 77.44 72 HIS A N 1
ATOM 559 C CA . HIS A 1 72 ? -25.131 -8.002 26.526 1.00 77.44 72 HIS A CA 1
ATOM 560 C C . HIS A 1 72 ? -25.424 -7.690 27.999 1.00 77.44 72 HIS A C 1
ATOM 562 O O . HIS A 1 72 ? -25.356 -8.574 28.851 1.00 77.44 72 HIS A O 1
ATOM 568 N N . GLY A 1 73 ? -25.783 -6.451 28.337 1.00 61.56 73 GLY A N 1
ATOM 569 C CA . GLY A 1 73 ? -26.123 -6.055 29.707 1.00 61.56 73 GLY A CA 1
ATOM 570 C C . GLY A 1 73 ? -27.402 -6.720 30.226 1.00 61.56 73 GLY A C 1
ATOM 571 O O . GLY A 1 73 ? -27.544 -6.917 31.431 1.00 61.56 73 GLY A O 1
ATOM 572 N N . LYS A 1 74 ? -28.305 -7.138 29.327 1.00 59.56 74 LYS A N 1
ATOM 573 C CA . LYS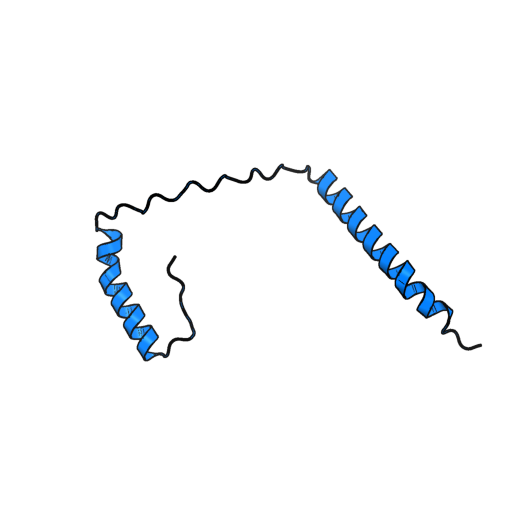 A 1 74 ? -29.512 -7.908 29.677 1.00 59.56 74 LYS A CA 1
ATOM 574 C C . LYS A 1 74 ? -29.208 -9.351 30.094 1.00 59.56 74 LYS A C 1
ATOM 576 O O . LYS A 1 74 ? -29.952 -9.903 30.897 1.00 59.56 74 LYS A O 1
ATOM 581 N N . ASP A 1 75 ? -28.105 -9.930 29.619 1.00 57.50 75 ASP A N 1
ATOM 582 C CA . ASP A 1 75 ? -27.708 -11.306 29.955 1.00 57.50 75 ASP A CA 1
ATOM 583 C C . ASP A 1 75 ? -27.078 -11.421 31.353 1.00 57.50 75 ASP A C 1
ATOM 585 O O . ASP A 1 75 ? -27.001 -12.515 31.921 1.00 57.50 75 ASP A O 1
ATOM 589 N N . TYR A 1 76 ? -26.605 -10.301 31.912 1.00 53.53 76 TYR A N 1
ATOM 590 C CA . TYR A 1 76 ? -25.953 -10.263 33.222 1.00 53.53 76 TYR A CA 1
ATOM 591 C C . TYR A 1 76 ? -26.949 -10.126 34.381 1.00 53.53 76 TYR A C 1
ATOM 593 O O . TYR A 1 76 ? -26.724 -10.697 35.445 1.00 53.53 76 TYR A O 1
ATOM 601 N N . THR A 1 77 ? -28.074 -9.430 34.188 1.00 55.47 77 THR A N 1
ATOM 602 C CA . THR A 1 77 ? -29.089 -9.245 35.245 1.00 55.47 77 THR A CA 1
ATOM 603 C C . THR A 1 77 ? -29.998 -10.461 35.433 1.00 55.47 77 THR A C 1
ATOM 605 O O . THR A 1 77 ? -30.574 -10.633 36.504 1.00 55.47 77 THR A O 1
ATOM 608 N N . SER A 1 78 ? -30.092 -11.355 34.443 1.00 53.72 78 SER A N 1
ATOM 609 C CA . SER A 1 78 ? -30.862 -12.603 34.539 1.00 53.72 78 SER A CA 1
ATOM 610 C C . SER A 1 78 ? -30.088 -13.777 35.159 1.00 53.72 78 SER A C 1
ATOM 612 O O . SER A 1 78 ? -30.646 -14.863 35.293 1.00 53.72 78 SER A O 1
ATOM 614 N N . LYS A 1 79 ? -28.803 -13.598 35.500 1.00 52.22 79 LYS A N 1
ATOM 615 C CA . LYS A 1 79 ? -27.915 -14.659 36.016 1.00 52.22 79 LYS A CA 1
ATOM 616 C C . LYS A 1 79 ? -27.529 -14.514 37.488 1.00 52.22 79 LYS A C 1
ATOM 618 O O . LYS A 1 79 ? -26.686 -15.275 37.949 1.00 52.22 79 LYS A O 1
ATOM 623 N N . THR A 1 80 ? -28.133 -13.595 38.237 1.00 50.50 80 THR A N 1
ATOM 624 C CA . THR A 1 80 ? -28.020 -13.580 39.704 1.00 50.50 80 THR A CA 1
ATOM 625 C C . THR A 1 80 ? -28.847 -14.733 40.286 1.00 50.50 80 THR A C 1
ATOM 627 O O . THR A 1 80 ? -30.075 -14.668 40.213 1.00 50.50 80 THR A O 1
ATOM 630 N N . PRO A 1 81 ? -28.232 -15.793 40.849 1.00 50.81 81 PRO A N 1
ATOM 631 C CA . PRO A 1 81 ? -28.971 -16.772 41.634 1.00 50.81 81 PRO A CA 1
ATOM 632 C C . PRO A 1 81 ? -29.380 -16.091 42.945 1.00 50.81 81 PRO A C 1
ATOM 634 O O . PRO A 1 81 ? -28.559 -15.409 43.563 1.00 50.81 81 PRO A O 1
ATOM 637 N N . SER A 1 82 ? -30.653 -16.230 43.320 1.00 45.50 82 SER A N 1
ATOM 638 C CA . SER A 1 82 ? -31.142 -15.884 44.664 1.00 45.50 82 SER A CA 1
ATOM 639 C C . SER A 1 82 ? -30.537 -16.790 45.730 1.00 45.50 82 SER A C 1
ATOM 641 O O . SER A 1 82 ? -30.231 -17.958 45.394 1.00 45.50 82 SER A O 1
#